Protein AF-A0AAP0KP55-F1 (afdb_monomer_lite)

Foldseek 3Di:
DPPQQQALLNVQLVVLVVVVCVVCVPPPDPVVSCVVSVVVVVVDDCVRSVVSRVVSVVSNVVVVVVCVVCCVPDVDPPDDDDDDDD

InterPro domains:
  IPR009071 High mobility group box domain [PF00505] (2-70)
  IPR009071 High mobility group box domain [PS50118] (2-71)
  IPR009071 High mobility group box domain [SM00398] (1-72)
  IPR031061 High mobility group protein HMGB, plant [PTHR46261] (2-84)
  IPR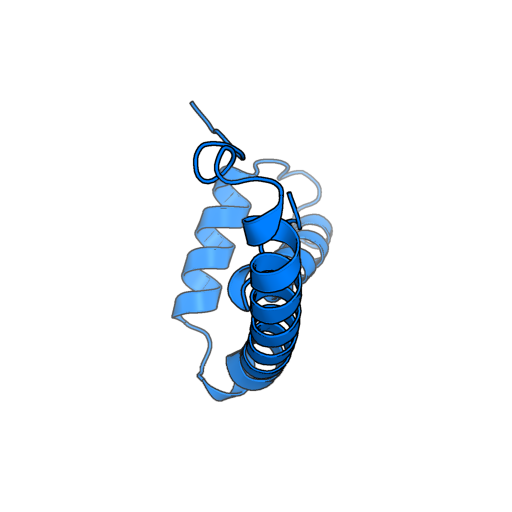036910 High mobility group box domain superfamily [G3DSA:1.10.30.10] (1-82)
  IPR036910 High mobility group box domain superfamily [SSF47095] (1-74)

Secondary structure (DSSP, 8-state):
-PPPP--HHHHHHHHHHHHHHHH-TT---HHHHHHHHHHHHHHS-HHHHHHHHHHHHHHHHHHHHHHHHHHTT-TT-SS-------

Radius of gyration: 15.53 Å; chains: 1; bounding box: 39×19×38 Å

Sequence (86 aa):
MPKRPAAAFFLFMDDFRKTFKEQNPDNKNVSVVAKEGGEKWKFMTDEEKKPYADKAAELKVEYEKALEQHKADNAEVAEGSDREEE

Structure (mmCIF, N/CA/C/O backbone):
data_AF-A0AAP0KP55-F1
#
_entry.id   AF-A0AAP0KP55-F1
#
loop_
_atom_site.group_PDB
_atom_site.id
_atom_site.type_symbol
_atom_site.label_atom_id
_atom_site.label_alt_id
_atom_site.label_comp_id
_atom_site.label_asym_id
_atom_site.label_entity_id
_atom_site.label_seq_id
_atom_site.pdbx_PDB_ins_code
_atom_site.Cartn_x
_atom_site.Cartn_y
_atom_site.Cartn_z
_atom_site.occupancy
_atom_site.B_iso_or_equiv
_atom_site.auth_seq_id
_atom_site.auth_comp_id
_atom_site.auth_asym_id
_atom_site.auth_atom_id
_atom_site.pdbx_PDB_model_num
ATOM 1 N N . MET A 1 1 ? 6.344 -2.820 -21.845 1.00 47.09 1 MET A N 1
ATOM 2 C CA . MET A 1 1 ? 6.848 -2.170 -20.617 1.00 47.09 1 MET A CA 1
ATOM 3 C C . MET A 1 1 ? 7.034 -3.197 -19.529 1.00 47.09 1 MET A C 1
ATOM 5 O O . MET A 1 1 ? 6.080 -3.937 -19.282 1.00 47.09 1 MET A O 1
ATOM 9 N N . PRO A 1 2 ? 8.167 -3.189 -18.809 1.00 50.12 2 PRO A N 1
ATOM 10 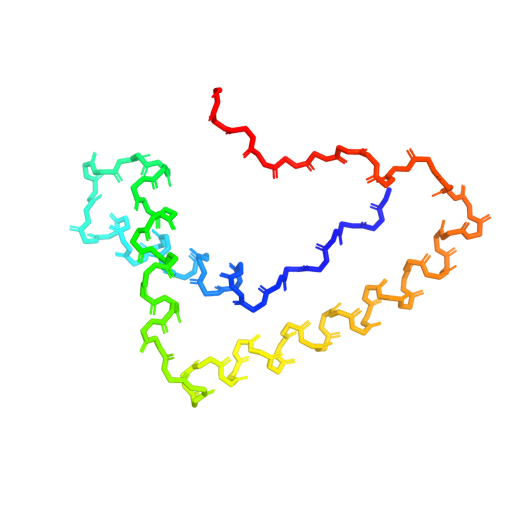C CA . PRO A 1 2 ? 8.166 -3.688 -17.445 1.00 50.12 2 PRO A CA 1
ATOM 11 C C . PRO A 1 2 ? 7.056 -2.947 -16.686 1.00 50.12 2 PRO A C 1
ATOM 13 O O . PRO A 1 2 ? 6.911 -1.729 -16.799 1.00 50.12 2 PRO A O 1
ATOM 16 N N . LYS A 1 3 ? 6.198 -3.683 -15.980 1.00 51.59 3 LYS A N 1
ATOM 17 C CA . LYS A 1 3 ? 5.141 -3.078 -15.162 1.00 51.59 3 LYS A CA 1
ATOM 18 C C . LYS A 1 3 ? 5.783 -2.312 -14.013 1.00 51.59 3 LYS A C 1
ATOM 20 O O . LYS A 1 3 ? 6.691 -2.848 -13.385 1.00 51.59 3 LYS A O 1
ATOM 25 N N . ARG A 1 4 ? 5.307 -1.086 -13.750 1.00 56.94 4 ARG A N 1
ATOM 26 C CA . ARG A 1 4 ? 5.803 -0.253 -12.643 1.00 56.94 4 ARG A CA 1
ATOM 27 C C . ARG A 1 4 ? 5.824 -1.078 -11.350 1.00 56.94 4 ARG A C 1
ATOM 29 O O . ARG A 1 4 ? 4.865 -1.815 -11.103 1.00 56.94 4 ARG A O 1
ATOM 36 N N . PRO A 1 5 ? 6.883 -0.959 -10.536 1.00 58.72 5 PRO A N 1
ATOM 37 C CA . PRO A 1 5 ? 7.005 -1.734 -9.322 1.00 58.72 5 PRO A CA 1
ATOM 38 C C . PRO A 1 5 ? 5.893 -1.281 -8.385 1.00 58.72 5 PRO A C 1
ATOM 40 O O . PRO A 1 5 ? 5.612 -0.083 -8.263 1.00 58.72 5 PRO A O 1
ATOM 43 N N . ALA A 1 6 ? 5.232 -2.245 -7.751 1.00 63.38 6 ALA A N 1
ATOM 44 C CA . ALA A 1 6 ? 4.219 -1.944 -6.759 1.00 63.38 6 ALA A CA 1
ATOM 45 C C . ALA A 1 6 ? 4.887 -1.169 -5.615 1.00 63.38 6 ALA A C 1
ATOM 47 O O . ALA A 1 6 ? 5.752 -1.691 -4.914 1.00 63.38 6 ALA A O 1
ATOM 48 N N . ALA A 1 7 ? 4.509 0.101 -5.453 1.00 76.44 7 ALA A N 1
ATOM 49 C CA . ALA A 1 7 ? 4.967 0.904 -4.327 1.00 76.44 7 ALA A CA 1
ATOM 50 C C . ALA A 1 7 ? 4.513 0.266 -3.003 1.00 76.44 7 ALA A C 1
ATOM 52 O O . ALA A 1 7 ? 3.550 -0.501 -2.976 1.00 76.44 7 ALA A O 1
ATOM 53 N N . ALA A 1 8 ? 5.146 0.645 -1.892 1.00 81.94 8 ALA A N 1
ATOM 54 C CA . ALA A 1 8 ? 4.815 0.135 -0.555 1.00 81.94 8 ALA A CA 1
ATOM 55 C C . ALA A 1 8 ? 3.315 0.259 -0.252 1.00 81.94 8 ALA A C 1
ATOM 57 O O . ALA A 1 8 ? 2.691 -0.650 0.290 1.00 81.94 8 ALA A O 1
ATOM 58 N N . PHE A 1 9 ? 2.728 1.358 -0.727 1.00 80.06 9 PHE A N 1
ATOM 59 C CA . PHE A 1 9 ? 1.300 1.620 -0.678 1.00 80.06 9 PHE A CA 1
ATOM 60 C C . PHE A 1 9 ? 0.449 0.583 -1.427 1.00 80.06 9 PHE A C 1
ATOM 62 O O . PHE A 1 9 ? -0.593 0.194 -0.922 1.00 80.06 9 PHE A O 1
ATOM 69 N N . PHE A 1 10 ? 0.870 0.111 -2.605 1.00 79.88 10 PHE A N 1
ATOM 70 C CA . PHE A 1 10 ? 0.130 -0.899 -3.371 1.00 79.88 10 PHE A CA 1
ATOM 71 C C . PHE A 1 10 ? 0.183 -2.277 -2.713 1.00 79.88 10 PHE A C 1
ATOM 73 O O . PHE A 1 10 ? -0.830 -2.969 -2.705 1.00 79.88 10 PHE A O 1
ATOM 80 N N . LEU A 1 11 ? 1.327 -2.651 -2.129 1.00 84.19 11 LEU A N 1
ATOM 81 C CA . LEU A 1 11 ? 1.449 -3.887 -1.348 1.00 84.19 11 LEU A CA 1
ATOM 82 C C . LEU A 1 11 ? 0.491 -3.866 -0.151 1.00 84.19 11 LEU A C 1
ATOM 84 O O . LEU A 1 11 ? -0.273 -4.805 0.049 1.00 84.19 11 LEU A O 1
ATOM 88 N N . PHE A 1 12 ? 0.473 -2.756 0.587 1.00 87.19 12 PHE A N 1
ATOM 89 C CA . PHE A 1 12 ? -0.479 -2.545 1.673 1.00 87.19 12 PHE A CA 1
ATOM 90 C C . PHE A 1 12 ? -1.935 -2.529 1.183 1.00 87.19 12 PHE A C 1
ATOM 92 O O . PHE A 1 12 ? -2.793 -3.163 1.787 1.00 87.19 12 PHE A O 1
ATOM 99 N N . MET A 1 13 ? -2.228 -1.833 0.083 1.00 83.81 13 MET A N 1
ATOM 100 C CA . MET A 1 13 ? -3.580 -1.719 -0.470 1.00 83.81 13 MET A CA 1
ATOM 101 C C . MET A 1 13 ? -4.150 -3.057 -0.936 1.00 83.81 13 MET A C 1
ATOM 103 O O . MET A 1 13 ? -5.366 -3.234 -0.889 1.00 83.81 13 MET A O 1
ATOM 107 N N . ASP A 1 14 ? -3.311 -3.981 -1.403 1.00 84.94 14 ASP A N 1
ATOM 108 C CA . ASP A 1 14 ? -3.753 -5.311 -1.824 1.00 84.94 14 ASP A CA 1
ATOM 109 C C . ASP A 1 14 ? -4.214 -6.151 -0.623 1.00 84.94 14 ASP A C 1
ATOM 111 O O . ASP A 1 14 ? -5.279 -6.773 -0.658 1.00 84.94 14 ASP A O 1
ATOM 115 N N . ASP A 1 15 ? -3.473 -6.085 0.483 1.00 87.56 15 ASP A N 1
ATOM 116 C CA . ASP A 1 15 ? -3.852 -6.731 1.743 1.00 87.56 15 ASP A CA 1
ATOM 117 C C . ASP A 1 15 ? -5.032 -6.019 2.419 1.00 87.56 15 ASP A C 1
ATOM 119 O O . ASP A 1 15 ? -5.961 -6.666 2.918 1.00 87.56 15 ASP A O 1
ATOM 123 N N . PHE A 1 16 ? -5.063 -4.685 2.354 1.00 87.56 16 PHE A N 1
ATOM 124 C CA . PHE A 1 16 ? -6.180 -3.884 2.837 1.00 87.56 16 PHE A CA 1
ATOM 125 C C . PHE A 1 16 ? -7.456 -4.199 2.060 1.00 87.56 16 PHE A C 1
ATOM 127 O O . PHE A 1 16 ? -8.488 -4.401 2.681 1.00 87.56 16 PHE A O 1
ATOM 134 N N . ARG A 1 17 ? -7.412 -4.326 0.726 1.00 84.12 17 ARG A N 1
ATOM 135 C CA . ARG A 1 17 ? -8.582 -4.706 -0.089 1.00 84.12 17 ARG A CA 1
ATOM 136 C C . ARG A 1 17 ? -9.157 -6.056 0.315 1.00 84.12 17 ARG A C 1
ATOM 138 O O . ARG A 1 17 ? -10.377 -6.172 0.391 1.00 84.12 17 ARG A O 1
ATOM 145 N N . LYS A 1 18 ? -8.312 -7.064 0.556 1.00 87.25 18 LYS A N 1
ATOM 146 C CA . LYS A 1 18 ? -8.762 -8.397 1.000 1.00 87.25 18 LYS A CA 1
ATOM 147 C C . LYS A 1 18 ? -9.471 -8.290 2.347 1.00 87.25 18 LYS A C 1
ATOM 149 O O . LYS A 1 18 ? -10.633 -8.666 2.457 1.00 87.25 18 LYS A O 1
ATOM 154 N N . THR A 1 19 ? -8.808 -7.656 3.309 1.00 86.94 19 THR A N 1
ATOM 155 C CA . THR A 1 19 ? -9.329 -7.448 4.667 1.00 86.94 19 THR A CA 1
ATOM 156 C C . THR A 1 19 ? -10.613 -6.610 4.669 1.00 86.94 19 THR A C 1
ATOM 158 O O . THR A 1 19 ? -11.590 -6.940 5.334 1.00 86.94 19 THR A O 1
ATOM 161 N N . PHE A 1 20 ? -10.645 -5.531 3.889 1.00 85.62 20 PHE A N 1
ATOM 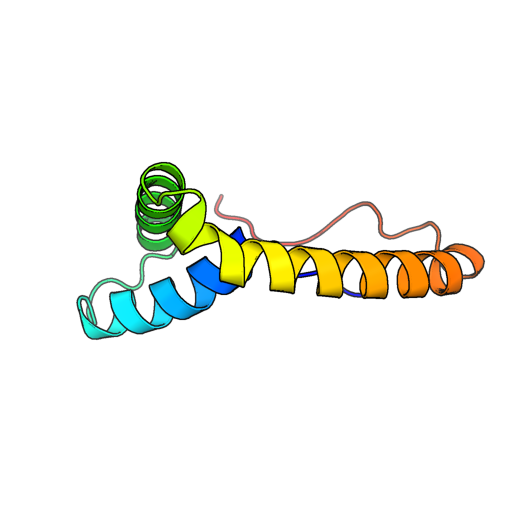162 C CA . PHE A 1 20 ? -11.788 -4.632 3.780 1.00 85.62 20 PHE A CA 1
ATOM 163 C C . PHE A 1 20 ? -12.983 -5.327 3.137 1.00 85.62 20 PHE A C 1
ATOM 165 O O . PHE A 1 20 ? -14.105 -5.133 3.586 1.00 85.62 20 PHE A O 1
ATOM 172 N N . LYS A 1 21 ? -12.754 -6.166 2.121 1.00 84.19 21 LYS A N 1
ATOM 173 C CA . LYS A 1 21 ? -13.805 -6.963 1.483 1.00 84.19 21 LYS A CA 1
ATOM 174 C C . LYS A 1 21 ? -14.374 -8.027 2.422 1.00 84.19 21 LYS A C 1
ATOM 176 O O . LYS A 1 21 ? -15.560 -8.319 2.339 1.00 84.19 21 LYS A O 1
ATOM 181 N N . GLU A 1 22 ? -13.558 -8.599 3.303 1.00 86.12 22 GLU A N 1
ATOM 182 C CA . GLU A 1 22 ? -14.033 -9.524 4.339 1.00 86.12 22 GLU A CA 1
ATOM 183 C C . GLU A 1 22 ? -14.881 -8.813 5.399 1.00 86.12 22 GLU A C 1
ATOM 185 O O . GLU A 1 22 ? -15.912 -9.338 5.811 1.00 86.12 22 GLU A O 1
ATOM 190 N N . GLN A 1 23 ? -14.485 -7.605 5.810 1.00 85.31 23 GLN A N 1
ATOM 191 C CA . GLN A 1 23 ? -15.235 -6.805 6.785 1.00 85.31 23 GLN A CA 1
ATOM 192 C C . GLN A 1 23 ? -16.482 -6.141 6.187 1.00 85.31 23 GLN A C 1
ATOM 194 O O . GLN A 1 23 ? -17.482 -5.970 6.878 1.00 85.31 23 GLN A O 1
ATOM 199 N N . ASN A 1 24 ? -16.432 -5.782 4.904 1.00 81.50 24 ASN A N 1
ATOM 200 C CA . ASN A 1 24 ? -17.488 -5.091 4.176 1.00 81.50 24 ASN A CA 1
ATOM 201 C C . ASN A 1 24 ? -17.790 -5.822 2.855 1.00 81.50 24 ASN A C 1
ATOM 203 O O . ASN A 1 24 ? -17.496 -5.298 1.777 1.00 81.50 24 ASN A O 1
ATOM 207 N N . PRO A 1 25 ? -18.394 -7.022 2.904 1.00 80.00 25 PRO A N 1
ATOM 208 C CA . PRO A 1 25 ? -18.690 -7.806 1.702 1.00 80.00 25 PRO A CA 1
ATOM 209 C C . PRO A 1 25 ? -19.647 -7.093 0.730 1.00 80.00 25 PRO A C 1
ATOM 211 O O . PRO A 1 25 ? -19.599 -7.340 -0.480 1.00 80.00 25 PRO A O 1
ATOM 214 N N . ASP A 1 26 ? -20.468 -6.171 1.239 1.00 80.25 26 ASP A N 1
ATOM 215 C CA . ASP A 1 26 ? -21.395 -5.353 0.452 1.00 80.25 26 ASP A CA 1
ATOM 216 C C . ASP A 1 26 ? -20.728 -4.126 -0.185 1.00 80.25 26 ASP A C 1
ATOM 218 O O . ASP A 1 26 ? -21.197 -3.612 -1.205 1.00 80.25 26 ASP A O 1
ATOM 222 N N . ASN A 1 27 ? -19.604 -3.664 0.371 1.00 72.62 27 ASN A N 1
ATO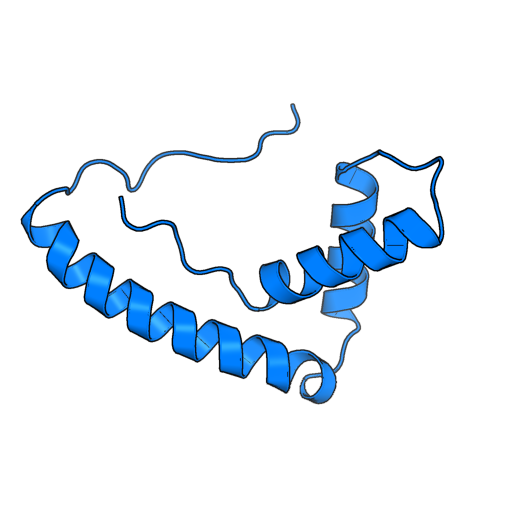M 223 C CA . ASN A 1 27 ? -18.919 -2.478 -0.117 1.00 72.62 27 ASN A CA 1
ATOM 224 C C . ASN A 1 27 ? -17.894 -2.853 -1.193 1.00 72.62 27 ASN A C 1
ATOM 226 O O . ASN A 1 27 ? -16.738 -3.178 -0.925 1.00 72.62 27 ASN A O 1
ATOM 230 N N . LYS A 1 28 ? -18.345 -2.795 -2.447 1.00 74.19 28 LYS A N 1
ATOM 231 C CA . LYS A 1 28 ? -17.517 -3.033 -3.640 1.00 74.19 28 LYS A CA 1
ATOM 232 C C . LYS A 1 28 ? -16.921 -1.749 -4.215 1.00 74.19 28 LYS A C 1
ATOM 234 O O . LYS A 1 28 ? -16.283 -1.804 -5.264 1.00 74.19 28 LYS A O 1
ATOM 239 N N . ASN A 1 29 ? -17.158 -0.606 -3.571 1.00 83.25 29 ASN A N 1
ATOM 240 C CA . ASN A 1 29 ? -16.756 0.677 -4.114 1.00 83.25 29 ASN A CA 1
ATOM 241 C C . ASN A 1 29 ? -15.246 0.871 -3.954 1.00 83.25 29 ASN A C 1
ATOM 243 O O . ASN A 1 29 ? -14.732 1.099 -2.859 1.00 83.25 29 ASN A O 1
ATOM 247 N N . VAL A 1 30 ? -14.548 0.798 -5.082 1.00 78.06 30 VAL A N 1
ATOM 248 C CA . VAL A 1 30 ? -13.092 0.870 -5.152 1.00 78.06 30 VAL A CA 1
ATOM 249 C C . VAL A 1 30 ? -12.572 2.225 -4.670 1.00 78.06 30 VAL A C 1
ATOM 251 O O . VAL A 1 30 ? -11.546 2.257 -3.986 1.00 78.06 30 VAL A O 1
ATOM 254 N N . SER A 1 31 ? -13.305 3.313 -4.939 1.00 82.81 31 SER A N 1
ATOM 255 C CA . SER A 1 31 ? -12.982 4.658 -4.446 1.00 82.81 31 SER A CA 1
ATOM 256 C C . SER A 1 31 ? -12.982 4.732 -2.918 1.00 82.81 31 SER A C 1
ATOM 258 O O . SER A 1 31 ? -12.081 5.332 -2.336 1.00 82.81 31 SER A O 1
ATOM 260 N N . VAL A 1 32 ? -13.932 4.066 -2.248 1.00 86.06 32 VAL A N 1
ATOM 261 C CA . VAL A 1 32 ? -14.024 4.055 -0.778 1.00 86.06 32 VAL A CA 1
ATOM 262 C C . VAL A 1 32 ? -12.842 3.299 -0.187 1.00 86.06 32 VAL A C 1
ATOM 264 O O . VAL A 1 32 ? -12.165 3.819 0.697 1.00 86.06 32 VAL A O 1
ATOM 267 N N . VAL A 1 33 ? -12.526 2.122 -0.735 1.00 85.19 33 VAL A N 1
ATOM 268 C CA . VAL A 1 33 ? -11.369 1.332 -0.286 1.00 85.19 33 VAL A CA 1
ATOM 269 C C . VAL A 1 33 ? -10.061 2.091 -0.501 1.00 85.19 33 VAL A C 1
ATOM 271 O O . VAL A 1 33 ? -9.183 2.061 0.356 1.00 85.19 33 VAL A O 1
ATOM 274 N N . ALA A 1 34 ? -9.919 2.789 -1.631 1.00 82.44 34 ALA A N 1
ATOM 275 C CA . ALA A 1 34 ? -8.747 3.612 -1.912 1.00 82.44 34 ALA A CA 1
ATOM 276 C C . ALA A 1 34 ? -8.625 4.795 -0.944 1.00 82.44 34 ALA A C 1
ATOM 278 O O . ALA A 1 34 ? -7.521 5.101 -0.492 1.00 82.44 34 ALA A O 1
ATOM 279 N N . LYS A 1 35 ? -9.746 5.434 -0.597 1.00 87.06 35 LYS A N 1
ATOM 280 C CA . LYS A 1 35 ? -9.778 6.565 0.331 1.00 87.06 35 LYS A CA 1
ATOM 281 C C . LYS A 1 35 ? -9.425 6.128 1.751 1.00 87.06 35 LYS A C 1
ATOM 283 O O . LYS A 1 35 ? -8.488 6.673 2.329 1.00 87.06 35 LYS A O 1
ATOM 288 N N . GLU A 1 36 ? -10.085 5.091 2.264 1.00 88.44 36 GLU A N 1
ATOM 289 C CA . GLU A 1 36 ? -9.791 4.549 3.594 1.00 88.44 36 GLU A CA 1
ATOM 290 C C . GLU A 1 36 ? -8.387 3.956 3.680 1.00 88.44 36 GLU A C 1
ATOM 292 O O . GLU A 1 36 ? -7.669 4.212 4.642 1.00 88.44 36 GLU A O 1
ATOM 297 N N . GLY A 1 37 ? -7.952 3.213 2.662 1.00 87.88 37 GLY A N 1
ATOM 298 C CA . GLY A 1 37 ? -6.595 2.681 2.610 1.00 87.88 37 GLY A CA 1
ATOM 299 C C . GLY A 1 37 ? -5.544 3.793 2.546 1.00 87.88 37 GLY A C 1
ATOM 300 O O . GLY A 1 37 ? -4.521 3.717 3.222 1.00 87.88 37 GLY A O 1
ATOM 301 N N . GLY A 1 38 ? -5.806 4.874 1.805 1.00 85.62 38 GLY A N 1
ATOM 302 C CA . GLY A 1 38 ? -4.956 6.067 1.768 1.00 85.62 38 GLY A CA 1
ATOM 303 C C . GLY A 1 38 ? -4.835 6.763 3.126 1.00 85.62 38 GLY A C 1
ATOM 304 O O . GLY A 1 38 ? -3.732 7.129 3.543 1.00 85.62 38 GLY A O 1
ATOM 305 N N . GLU A 1 39 ? -5.951 6.917 3.837 1.00 88.62 39 GLU A N 1
ATOM 306 C CA . GLU A 1 39 ? -5.976 7.483 5.189 1.00 88.62 39 GLU A CA 1
ATOM 307 C C 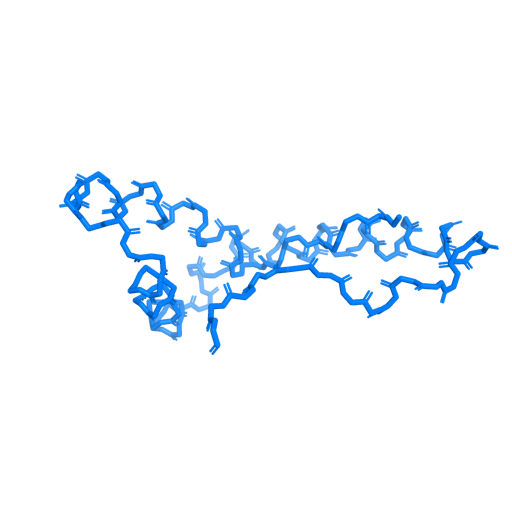. GLU A 1 39 ? -5.284 6.564 6.197 1.00 88.62 39 GLU A C 1
ATOM 309 O O . GLU A 1 39 ? -4.417 7.020 6.944 1.00 88.62 39 GLU A O 1
ATOM 314 N N . LYS A 1 40 ? -5.581 5.260 6.161 1.00 88.00 40 LYS A N 1
ATOM 315 C CA . LYS A 1 40 ? -4.948 4.241 7.003 1.00 88.00 40 LYS A CA 1
ATOM 316 C C . LYS A 1 40 ? -3.440 4.242 6.799 1.00 88.00 40 LYS A C 1
ATOM 318 O O . LYS A 1 40 ? -2.704 4.323 7.773 1.00 88.00 40 LYS A O 1
ATOM 323 N N . TRP A 1 41 ? -2.981 4.256 5.549 1.00 86.19 41 TRP A N 1
ATOM 324 C CA . TRP A 1 41 ? -1.563 4.352 5.227 1.00 86.19 41 TRP A CA 1
ATOM 325 C C . TRP A 1 41 ? -0.946 5.643 5.760 1.00 86.19 41 TRP A C 1
ATOM 327 O O . TRP A 1 41 ? 0.133 5.604 6.334 1.00 86.19 41 TRP A O 1
ATOM 337 N N . LYS A 1 42 ? -1.600 6.804 5.638 1.00 83.94 42 LYS A N 1
ATOM 338 C CA . LYS A 1 42 ? -1.085 8.044 6.249 1.00 83.94 42 LYS A CA 1
ATOM 339 C C . LYS A 1 42 ? -0.959 7.940 7.770 1.00 83.94 42 LYS A C 1
ATOM 341 O O . LYS A 1 42 ? 0.019 8.451 8.304 1.00 83.94 42 LYS A O 1
ATOM 346 N N . PHE A 1 43 ? -1.898 7.264 8.424 1.00 86.94 43 PHE A N 1
ATOM 347 C CA . PHE A 1 43 ? -1.900 7.048 9.871 1.00 86.94 43 PHE A CA 1
ATOM 348 C C . PHE A 1 43 ? -0.954 5.942 10.354 1.00 86.94 43 PHE A C 1
ATOM 350 O O . PHE A 1 43 ? -0.577 5.962 11.522 1.00 86.94 43 PHE A O 1
ATOM 357 N N . MET A 1 44 ? -0.560 5.003 9.490 1.00 84.75 44 MET A N 1
ATOM 358 C CA . MET A 1 44 ? 0.400 3.956 9.844 1.00 84.75 44 MET A CA 1
ATOM 359 C C . MET A 1 44 ? 1.761 4.556 10.183 1.00 84.75 44 MET A C 1
ATOM 361 O O . MET A 1 44 ? 2.232 5.492 9.521 1.00 84.75 44 MET A O 1
ATOM 365 N N . THR A 1 45 ? 2.416 3.985 11.187 1.00 88.19 45 THR A N 1
ATOM 366 C CA . THR A 1 45 ? 3.760 4.409 11.581 1.00 88.19 45 THR A CA 1
ATOM 367 C C . THR A 1 45 ? 4.801 3.908 10.587 1.00 88.19 45 THR A C 1
ATOM 369 O O . THR A 1 45 ? 4.563 2.981 9.807 1.00 88.19 45 THR A O 1
ATOM 372 N N . ASP A 1 46 ? 5.987 4.513 10.616 1.00 83.19 46 ASP A N 1
ATOM 373 C CA . ASP A 1 46 ? 7.096 4.067 9.775 1.00 83.19 46 ASP A CA 1
ATOM 374 C C . ASP A 1 46 ? 7.483 2.614 10.063 1.00 83.19 46 ASP A C 1
ATOM 376 O O . ASP A 1 46 ? 7.929 1.930 9.155 1.00 83.19 46 ASP A O 1
ATOM 380 N N . GLU A 1 47 ? 7.241 2.114 11.277 1.00 86.19 47 GLU A N 1
ATOM 381 C CA . GLU A 1 47 ? 7.470 0.718 11.669 1.00 86.19 47 GLU A CA 1
ATOM 382 C C . GLU A 1 47 ? 6.505 -0.245 10.969 1.00 86.19 47 GLU A C 1
ATOM 384 O O . GLU A 1 47 ? 6.932 -1.275 10.448 1.00 86.19 47 GLU A O 1
ATOM 389 N N . GLU A 1 48 ? 5.218 0.103 10.897 1.00 84.94 48 GLU A N 1
ATOM 390 C CA . GLU A 1 48 ? 4.216 -0.699 10.187 1.00 84.94 48 GLU A CA 1
ATOM 391 C C . GLU A 1 48 ? 4.406 -0.616 8.672 1.00 84.94 48 GLU A C 1
ATOM 393 O O . GLU A 1 48 ? 4.186 -1.592 7.953 1.00 84.94 48 GLU A O 1
ATOM 398 N N . LYS A 1 49 ? 4.848 0.545 8.178 1.00 86.06 49 LYS A N 1
ATOM 399 C CA . LYS A 1 49 ? 5.208 0.747 6.773 1.00 86.06 49 LYS A CA 1
ATOM 400 C C . LYS A 1 49 ? 6.517 0.068 6.417 1.00 86.06 49 LYS A C 1
ATOM 402 O O . LYS A 1 49 ? 6.666 -0.319 5.265 1.00 86.06 49 LYS A O 1
ATOM 407 N N . LYS A 1 50 ? 7.447 -0.091 7.362 1.00 87.38 50 LYS A N 1
ATOM 408 C CA . LYS A 1 50 ? 8.804 -0.600 7.141 1.00 87.38 50 LYS A CA 1
ATOM 409 C C . LYS A 1 50 ? 8.845 -1.890 6.320 1.00 87.38 50 LYS A C 1
ATOM 411 O O . LYS A 1 50 ? 9.517 -1.882 5.294 1.00 87.38 50 LYS A O 1
ATOM 416 N N . PRO A 1 51 ? 8.118 -2.971 6.667 1.00 88.31 51 PRO A N 1
ATOM 417 C CA . PRO A 1 51 ? 8.150 -4.193 5.865 1.00 88.31 51 PRO A CA 1
ATOM 418 C C . PRO A 1 51 ? 7.615 -3.990 4.439 1.00 88.31 51 PRO A C 1
ATOM 420 O O . PRO A 1 51 ? 8.102 -4.627 3.506 1.00 88.31 51 PRO A O 1
ATOM 423 N N . TYR A 1 52 ? 6.639 -3.099 4.241 1.00 86.50 52 TYR A N 1
ATOM 424 C CA . TYR A 1 52 ? 6.126 -2.766 2.909 1.00 86.50 52 TYR A CA 1
ATOM 425 C C . TYR A 1 52 ? 7.082 -1.846 2.141 1.00 86.50 52 TYR A C 1
ATOM 427 O O . TYR A 1 52 ? 7.221 -1.982 0.928 1.00 86.50 52 TYR A O 1
ATOM 435 N N . ALA A 1 53 ? 7.746 -0.923 2.835 1.00 83.50 53 ALA A N 1
ATOM 436 C CA . ALA A 1 53 ? 8.729 0.003 2.292 1.00 83.50 53 ALA A CA 1
ATOM 437 C C . ALA A 1 53 ? 9.995 -0.729 1.850 1.00 83.50 53 ALA A C 1
ATOM 439 O O . ALA A 1 53 ? 10.453 -0.493 0.737 1.00 83.50 53 ALA A O 1
ATOM 440 N N . ASP A 1 54 ? 10.493 -1.662 2.662 1.00 87.12 54 ASP A N 1
ATOM 441 C CA . ASP A 1 54 ? 11.647 -2.503 2.342 1.00 87.12 54 ASP A CA 1
ATOM 442 C C . ASP A 1 54 ? 11.353 -3.361 1.097 1.00 87.12 54 ASP A C 1
ATOM 444 O O . ASP A 1 54 ? 12.102 -3.308 0.122 1.00 87.12 54 ASP A O 1
ATOM 448 N N . LYS A 1 55 ? 10.203 -4.057 1.064 1.00 84.00 55 LYS A N 1
ATOM 449 C CA . LYS A 1 55 ? 9.769 -4.835 -0.114 1.00 84.00 55 LYS A CA 1
ATOM 450 C C . LYS A 1 55 ? 9.600 -3.969 -1.361 1.00 84.00 55 LYS A C 1
ATOM 452 O O . LYS A 1 55 ? 9.990 -4.364 -2.454 1.00 84.00 55 LYS A O 1
ATOM 457 N N . ALA A 1 56 ? 9.006 -2.788 -1.220 1.00 80.88 56 ALA A N 1
ATOM 458 C CA . ALA A 1 56 ? 8.826 -1.883 -2.347 1.00 80.88 56 ALA A CA 1
ATOM 459 C C . ALA A 1 56 ? 10.145 -1.287 -2.840 1.00 80.88 56 ALA A C 1
ATOM 461 O O . ALA A 1 56 ? 10.284 -1.054 -4.037 1.00 80.88 56 ALA A O 1
ATOM 462 N N . ALA A 1 57 ? 11.103 -1.037 -1.945 1.00 82.19 57 ALA A N 1
ATOM 463 C CA . ALA A 1 57 ? 12.439 -0.591 -2.309 1.00 82.19 57 ALA A CA 1
ATOM 464 C C . ALA A 1 57 ? 13.178 -1.678 -3.100 1.00 82.19 57 ALA A C 1
ATOM 466 O O . ALA A 1 57 ? 13.750 -1.372 -4.142 1.00 82.19 57 ALA A O 1
ATOM 467 N N . GLU A 1 58 ? 13.093 -2.938 -2.673 1.00 83.81 58 GLU A N 1
ATOM 468 C CA . GLU A 1 58 ? 13.662 -4.082 -3.394 1.00 83.81 58 GLU A CA 1
ATOM 469 C C . GLU A 1 58 ? 13.051 -4.229 -4.798 1.00 83.81 58 GLU A C 1
ATOM 471 O O . GLU A 1 58 ? 13.773 -4.212 -5.797 1.00 83.81 58 GLU A O 1
ATOM 476 N N . LEU A 1 59 ? 11.716 -4.227 -4.896 1.00 77.31 59 LEU A N 1
ATOM 477 C CA . LEU A 1 59 ? 11.003 -4.275 -6.179 1.00 77.31 59 LEU A CA 1
ATOM 478 C C . LEU A 1 59 ? 11.314 -3.067 -7.071 1.00 77.31 59 LEU A C 1
ATOM 480 O O . LEU A 1 59 ? 11.364 -3.187 -8.295 1.00 77.31 59 LEU A O 1
ATOM 484 N N . LYS A 1 60 ? 11.519 -1.888 -6.476 1.00 74.94 60 LYS A N 1
ATOM 485 C CA . LYS A 1 60 ? 11.905 -0.680 -7.207 1.00 74.94 60 LYS A CA 1
ATOM 486 C C . LYS A 1 60 ? 13.297 -0.825 -7.814 1.00 74.94 60 LYS A C 1
ATOM 488 O O . LYS A 1 60 ? 13.462 -0.459 -8.972 1.00 74.94 60 LYS A O 1
ATOM 493 N N . VAL A 1 61 ? 14.259 -1.380 -7.078 1.00 81.00 61 VAL A N 1
ATOM 494 C CA . VAL A 1 61 ? 15.619 -1.631 -7.580 1.00 81.00 61 VAL A CA 1
ATOM 495 C C . VAL A 1 61 ? 15.601 -2.650 -8.723 1.00 81.00 61 VAL A C 1
ATOM 497 O O . VAL A 1 61 ? 16.224 -2.421 -9.760 1.00 81.00 61 VAL A O 1
ATOM 500 N N . GLU A 1 62 ? 14.845 -3.744 -8.584 1.00 78.44 62 GLU A N 1
ATOM 501 C CA . GLU A 1 62 ? 14.676 -4.724 -9.666 1.00 78.44 62 GLU A CA 1
ATOM 502 C C . GLU A 1 62 ? 14.037 -4.101 -10.908 1.00 78.44 62 GLU A C 1
ATOM 504 O O . GLU A 1 62 ? 14.481 -4.339 -12.033 1.00 78.44 62 GLU A O 1
ATOM 509 N N . TYR A 1 63 ? 13.021 -3.262 -10.708 1.00 70.88 63 TYR A N 1
ATOM 510 C CA . TYR A 1 63 ? 12.371 -2.557 -11.796 1.00 70.88 63 TYR A CA 1
ATOM 511 C C . TYR A 1 63 ? 13.278 -1.531 -12.460 1.00 70.88 63 TYR A C 1
ATOM 513 O O . TYR A 1 63 ? 13.270 -1.457 -13.678 1.00 70.88 63 TYR A O 1
ATOM 521 N N . GLU A 1 64 ? 14.049 -0.742 -11.713 1.00 73.00 64 GLU A N 1
ATOM 522 C CA . GLU A 1 64 ? 14.991 0.224 -12.288 1.00 73.00 64 GLU A CA 1
ATOM 523 C C . GLU A 1 64 ? 16.016 -0.483 -13.176 1.00 73.00 64 GLU A C 1
ATOM 525 O O . GLU A 1 64 ? 16.243 -0.051 -14.306 1.00 73.00 64 GLU A O 1
ATOM 530 N N . LYS A 1 65 ? 16.522 -1.640 -12.736 1.00 77.12 65 LYS A N 1
ATOM 531 C CA . LYS A 1 65 ? 17.418 -2.488 -13.530 1.00 77.12 65 LYS A CA 1
ATOM 532 C C . LYS A 1 65 ? 16.736 -3.052 -14.783 1.00 77.12 65 LYS A C 1
ATOM 534 O O . LYS A 1 65 ? 17.283 -2.962 -15.881 1.00 77.12 65 LYS A O 1
ATOM 539 N N . ALA A 1 66 ? 15.518 -3.582 -14.645 1.00 72.44 66 ALA A N 1
ATOM 540 C CA . ALA A 1 66 ? 14.731 -4.086 -15.773 1.00 72.44 66 ALA A CA 1
ATOM 541 C C . ALA A 1 66 ? 14.318 -2.967 -16.747 1.00 72.44 66 ALA A C 1
ATOM 543 O O . ALA A 1 66 ? 14.226 -3.184 -17.954 1.00 72.44 66 ALA A O 1
ATOM 544 N N . LEU A 1 67 ? 14.082 -1.761 -16.232 1.00 69.62 67 LEU A N 1
ATOM 545 C CA . LEU A 1 67 ? 13.737 -0.566 -16.985 1.00 69.62 67 LEU A CA 1
ATOM 546 C C . LEU A 1 67 ? 14.955 -0.017 -17.722 1.00 69.62 67 LEU A C 1
ATOM 548 O O . LEU A 1 67 ? 14.782 0.418 -18.846 1.00 69.62 67 LEU A O 1
ATOM 552 N N . GLU A 1 68 ? 16.166 -0.049 -17.166 1.00 69.75 68 GLU A N 1
ATOM 553 C CA . GLU A 1 68 ? 17.391 0.279 -17.913 1.00 69.75 68 GLU A CA 1
ATOM 554 C C . GLU A 1 68 ? 17.616 -0.690 -19.075 1.00 69.75 68 GLU A C 1
ATOM 556 O O . GLU A 1 68 ? 17.880 -0.254 -20.195 1.00 69.75 68 GLU A O 1
ATOM 561 N N . GLN A 1 69 ? 17.410 -1.988 -18.843 1.00 67.19 69 GLN A N 1
ATOM 562 C CA . GLN A 1 69 ? 17.480 -3.001 -19.897 1.00 67.19 69 GLN A CA 1
ATOM 563 C C . GLN A 1 69 ? 16.384 -2.840 -20.957 1.00 67.19 69 GLN A C 1
ATOM 565 O O . GLN A 1 69 ? 16.653 -3.039 -22.134 1.00 67.19 69 GLN A O 1
ATOM 570 N N . HIS A 1 70 ? 15.176 -2.421 -20.574 1.00 61.72 70 HIS A N 1
ATOM 571 C CA . HIS A 1 70 ? 14.057 -2.230 -21.503 1.00 61.72 70 HIS A CA 1
ATOM 572 C C . HIS A 1 70 ? 13.987 -0.814 -22.119 1.00 61.72 70 HIS A C 1
ATOM 574 O O . HIS A 1 70 ? 13.370 -0.632 -23.165 1.00 61.72 70 HIS A O 1
ATOM 580 N N . LYS A 1 71 ? 14.606 0.212 -21.516 1.00 58.53 71 LYS A N 1
ATOM 581 C CA . LYS A 1 71 ? 14.716 1.587 -22.057 1.00 58.53 71 LYS A CA 1
ATOM 582 C C . LYS A 1 71 ? 15.599 1.644 -23.294 1.00 58.53 71 LYS A C 1
ATOM 584 O O . LYS A 1 71 ? 15.371 2.505 -24.135 1.00 58.53 71 LYS A O 1
ATOM 589 N N . ALA A 1 72 ? 16.561 0.731 -23.405 1.00 54.69 72 ALA A N 1
ATOM 590 C CA . ALA A 1 72 ? 17.317 0.535 -24.634 1.00 54.69 72 ALA A CA 1
ATOM 591 C C . ALA A 1 72 ? 16.409 0.132 -25.818 1.00 54.69 72 ALA A C 1
ATOM 593 O O . ALA A 1 72 ? 16.745 0.446 -26.954 1.00 54.69 72 ALA A O 1
ATOM 594 N N . ASP A 1 73 ? 15.233 -0.455 -25.544 1.00 50.84 73 ASP A N 1
ATOM 595 C CA . ASP A 1 73 ? 14.325 -0.996 -26.562 1.00 50.84 73 ASP A CA 1
ATOM 596 C C . ASP A 1 73 ? 12.965 -0.269 -26.680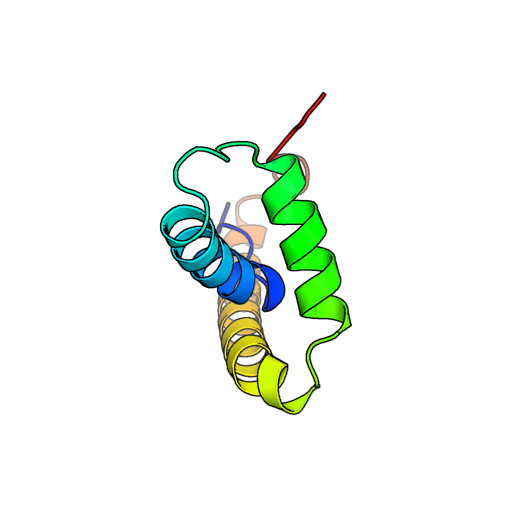 1.00 50.84 73 ASP A C 1
ATOM 598 O O . ASP A 1 73 ? 12.249 -0.482 -27.657 1.00 50.84 73 ASP A O 1
ATOM 602 N N . ASN A 1 74 ? 12.535 0.557 -25.712 1.00 45.38 74 ASN A N 1
ATOM 603 C CA . ASN A 1 74 ? 11.139 1.027 -25.673 1.00 45.38 74 ASN A CA 1
ATOM 604 C C . ASN A 1 74 ? 10.938 2.358 -24.913 1.00 45.38 74 ASN A C 1
ATOM 606 O O . ASN A 1 74 ? 10.490 2.391 -23.763 1.00 45.38 74 ASN A O 1
ATOM 610 N N . ALA A 1 75 ? 11.265 3.475 -25.561 1.00 45.38 75 ALA A N 1
ATOM 611 C CA . ALA A 1 75 ? 11.104 4.830 -25.026 1.00 45.38 75 ALA A CA 1
ATOM 612 C C . ALA A 1 75 ? 9.646 5.361 -25.018 1.00 45.38 75 ALA A C 1
ATOM 614 O O . ALA A 1 75 ? 9.438 6.524 -24.685 1.00 45.38 75 ALA A O 1
ATOM 615 N N . GLU A 1 76 ? 8.630 4.554 -25.352 1.00 42.75 76 GLU A N 1
ATOM 616 C CA . GLU A 1 76 ? 7.302 5.073 -25.742 1.00 42.75 76 GLU A CA 1
ATOM 617 C C . GLU A 1 76 ? 6.178 4.933 -24.697 1.00 42.75 76 GLU A C 1
ATOM 619 O O . GLU A 1 76 ? 5.058 5.355 -24.935 1.00 42.75 76 GLU A O 1
ATOM 624 N N . VAL A 1 77 ? 6.421 4.364 -23.515 1.00 45.88 77 VAL A N 1
ATOM 625 C CA . VAL A 1 77 ? 5.307 3.972 -22.612 1.00 45.88 77 VAL A CA 1
ATOM 626 C C . VAL A 1 77 ? 5.375 4.633 -21.228 1.00 45.88 77 VAL A C 1
ATOM 628 O O . VAL A 1 77 ? 4.879 4.122 -20.222 1.00 45.88 77 VAL A O 1
ATOM 631 N N . ALA A 1 78 ? 6.036 5.790 -21.156 1.00 41.47 78 ALA A N 1
ATOM 632 C CA . ALA A 1 78 ? 5.966 6.667 -19.986 1.00 41.47 78 ALA A CA 1
ATOM 633 C C . ALA A 1 78 ? 4.563 7.295 -19.811 1.00 41.47 78 ALA A C 1
ATOM 635 O O . ALA A 1 78 ? 4.239 7.771 -18.722 1.00 41.47 78 ALA A O 1
ATOM 636 N N . GLU A 1 79 ? 3.718 7.224 -20.842 1.00 41.47 79 GLU A N 1
ATOM 637 C CA . GLU A 1 79 ? 2.315 7.633 -20.837 1.00 41.47 79 GLU A CA 1
ATOM 638 C C . GLU A 1 79 ? 1.368 6.423 -20.757 1.00 41.47 79 GLU A C 1
ATOM 640 O O . GLU A 1 79 ? 1.493 5.480 -21.532 1.00 41.47 79 GLU A O 1
ATOM 645 N N . GLY A 1 80 ? 0.405 6.476 -19.829 1.00 36.41 80 GLY A N 1
ATOM 646 C CA . GLY A 1 80 ? -0.683 5.498 -19.671 1.00 36.41 80 GLY A CA 1
ATOM 647 C C . GLY A 1 80 ? -0.229 4.173 -19.051 1.00 36.41 80 GLY A C 1
ATOM 648 O O . GLY A 1 80 ? 0.834 3.650 -19.340 1.00 36.41 80 GLY A O 1
ATOM 649 N N . SER A 1 81 ? -0.924 3.501 -18.151 1.00 40.47 81 SER A N 1
ATOM 650 C CA . SER A 1 81 ? -2.311 3.476 -17.683 1.00 40.47 81 SER A CA 1
ATOM 651 C C . SER A 1 81 ? -2.224 2.458 -16.512 1.00 40.47 81 SER A C 1
ATOM 653 O O . SER A 1 81 ? -1.372 1.566 -16.535 1.00 40.47 81 SER A O 1
ATOM 655 N N . ASP A 1 82 ? -2.893 2.542 -15.367 1.00 41.00 82 ASP A N 1
ATOM 656 C CA . ASP A 1 82 ? -4.319 2.733 -15.117 1.00 41.00 82 ASP A CA 1
ATOM 657 C C . ASP A 1 82 ? -4.478 2.701 -13.572 1.00 41.00 82 ASP A C 1
ATOM 659 O O . ASP A 1 82 ? -3.697 2.027 -12.897 1.00 41.00 82 ASP A O 1
ATOM 663 N N . ARG A 1 83 ? -5.450 3.341 -12.924 1.00 37.62 83 ARG A N 1
ATOM 664 C CA . ARG A 1 83 ? -6.860 3.219 -13.274 1.00 37.62 83 ARG A CA 1
ATOM 665 C C . ARG A 1 83 ? -7.651 4.467 -12.916 1.00 37.62 83 ARG A C 1
ATOM 667 O O . ARG A 1 83 ? -7.626 4.919 -11.773 1.00 37.62 83 ARG A O 1
ATOM 674 N N . GLU A 1 84 ? -8.322 4.950 -13.948 1.00 40.88 84 GLU A N 1
ATOM 675 C CA . GLU A 1 84 ? -9.529 5.766 -13.962 1.00 40.88 84 GLU A CA 1
ATOM 676 C C . GLU A 1 84 ? -10.476 5.486 -12.785 1.00 40.88 84 GLU A C 1
ATOM 678 O O . GLU A 1 84 ? -10.740 4.329 -12.453 1.00 40.88 84 GLU A O 1
ATOM 683 N N . GLU A 1 85 ? -11.048 6.555 -12.236 1.00 31.11 85 GLU A N 1
ATOM 684 C CA . GLU A 1 85 ? -12.490 6.645 -11.996 1.00 31.11 85 GLU A CA 1
ATOM 685 C C . GLU A 1 85 ? -12.899 8.104 -12.295 1.00 31.11 85 GLU A C 1
ATOM 687 O O . GLU A 1 85 ? -12.657 8.992 -11.482 1.00 31.11 85 GLU A O 1
ATOM 692 N N . GLU A 1 86 ? -13.426 8.265 -13.518 1.00 30.55 86 GLU A N 1
ATOM 693 C CA . GLU A 1 86 ? -14.273 9.331 -14.113 1.00 30.55 86 GLU A CA 1
ATOM 694 C C . GLU A 1 86 ? -13.795 10.798 -14.172 1.00 30.55 86 GLU A C 1
ATOM 696 O O . GLU A 1 86 ? -13.678 11.476 -13.127 1.00 30.55 86 GLU A O 1
#

Organism: NCBI:txid461633

pLDDT: mean 72.85, std 17.11, range [30.55, 88.62]